Protein AF-A0A6S4QI22-F1 (afdb_monomer_lite)

Sequence (120 aa):
MQADHPIIKNTITMQVFLRYILLLFIITIPLSCGQSYDIKTRLDTFYKLLDEPTQEQFKAGDLDVVTTYLTGAIADDPEKMALFEQIKRKEAIKLFSVASTVAYFYNHFYLKTQPTNTES

Foldseek 3Di:
DDPPPVVVVVVVVVVVVVVVVVVVCVVVVVVVVPPPCDLVVLLVLVCVLDDPVLVVCLLVVVLVVVLVSSVVSVVPDVVSVVSVVVSCVVVVVVPDHSSRVSVCNSPPRVVVPPPPPPDD

pLDDT: mean 75.47, std 17.08, range [35.12, 94.88]

Radius of gyration: 25.48 Å; chains: 1; bounding box: 66×36×78 Å

Secondary structure (DSSP, 8-state):
-----HHHHHHHHHHHHHHHHHHHHHHHTGGGS-----HHHHHHHHHTTS-HHHHHHHHHT-HHHHHHHHHHHHHH-HHHHHHHHHHHHHTT-TT--HHHHHHHHIIIIIHHHS------

Structure (mmCIF, N/CA/C/O backbone):
data_AF-A0A6S4QI22-F1
#
_entry.id   AF-A0A6S4QI22-F1
#
loop_
_atom_site.group_PDB
_atom_site.id
_atom_site.type_symbol
_atom_site.label_atom_id
_atom_site.label_alt_id
_atom_site.label_comp_id
_atom_site.label_asym_id
_atom_site.label_entity_id
_atom_site.label_seq_id
_atom_site.pdbx_PDB_ins_code
_atom_site.Cartn_x
_atom_site.C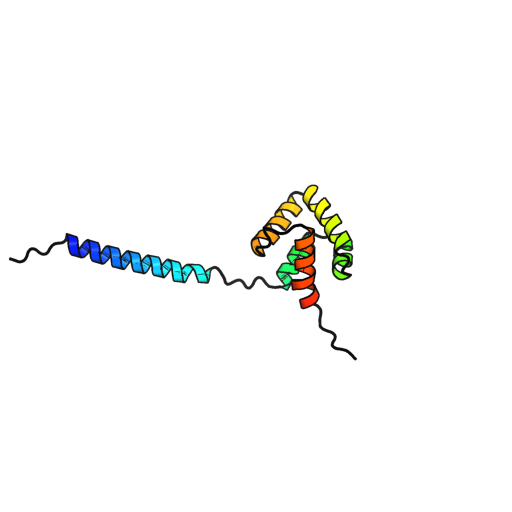artn_y
_atom_site.Cartn_z
_atom_site.occupancy
_atom_site.B_iso_or_equiv
_atom_site.auth_seq_id
_atom_site.auth_comp_id
_atom_site.auth_asym_id
_atom_site.auth_atom_id
_atom_site.pdbx_PDB_model_num
ATOM 1 N N . MET A 1 1 ? 52.786 -6.860 -53.779 1.00 45.22 1 MET A N 1
ATOM 2 C CA . MET A 1 1 ? 52.498 -5.710 -52.896 1.00 45.22 1 MET A CA 1
ATOM 3 C C . MET A 1 1 ? 51.081 -5.886 -52.389 1.00 45.22 1 MET A C 1
ATOM 5 O O . MET A 1 1 ? 50.150 -5.852 -53.180 1.00 45.22 1 MET A O 1
ATOM 9 N N . GLN A 1 2 ? 50.950 -6.259 -51.120 1.00 43.53 2 GLN A N 1
ATOM 10 C CA . GLN A 1 2 ? 49.697 -6.688 -50.507 1.00 43.53 2 GLN A CA 1
ATOM 11 C C . GLN A 1 2 ? 48.928 -5.428 -50.096 1.00 43.53 2 GLN A C 1
ATOM 13 O O . GLN A 1 2 ? 49.419 -4.652 -49.280 1.00 43.53 2 GLN A O 1
ATOM 18 N N . ALA A 1 3 ? 47.783 -5.178 -50.732 1.00 47.34 3 ALA A N 1
ATOM 19 C CA . ALA A 1 3 ? 46.904 -4.074 -50.376 1.00 47.34 3 ALA A CA 1
ATOM 20 C C . ALA A 1 3 ? 46.301 -4.370 -48.997 1.00 47.34 3 ALA A C 1
ATOM 22 O O . ALA A 1 3 ? 45.343 -5.129 -48.861 1.00 47.34 3 ALA A O 1
ATOM 23 N N . ASP A 1 4 ? 46.929 -3.821 -47.961 1.00 53.53 4 ASP A N 1
ATOM 24 C CA . ASP A 1 4 ? 46.403 -3.776 -46.602 1.00 53.53 4 ASP A CA 1
ATOM 25 C C . ASP A 1 4 ? 45.087 -2.987 -46.666 1.00 53.53 4 ASP A C 1
ATOM 27 O O . ASP A 1 4 ? 45.095 -1.768 -46.805 1.00 53.53 4 ASP A O 1
ATOM 31 N N . HIS A 1 5 ? 43.945 -3.679 -46.682 1.00 47.38 5 HIS A N 1
ATOM 32 C CA . HIS A 1 5 ? 42.627 -3.054 -46.777 1.00 47.38 5 HIS A CA 1
ATOM 33 C C . HIS A 1 5 ? 42.258 -2.408 -45.425 1.00 47.38 5 HIS A C 1
ATOM 35 O O . HIS A 1 5 ? 41.863 -3.127 -44.500 1.00 47.38 5 HIS A O 1
ATOM 41 N N . PRO A 1 6 ? 42.298 -1.065 -45.282 1.00 54.06 6 PRO A N 1
ATOM 42 C CA . PRO A 1 6 ? 41.981 -0.388 -44.017 1.00 54.06 6 PRO A CA 1
ATOM 43 C C . PRO A 1 6 ? 40.504 -0.544 -43.615 1.00 54.06 6 PRO A C 1
ATOM 45 O O . PRO A 1 6 ? 40.148 -0.393 -42.449 1.00 54.06 6 PRO A O 1
ATOM 48 N N . ILE A 1 7 ? 39.643 -0.903 -44.572 1.00 53.94 7 ILE A N 1
ATOM 49 C CA . ILE A 1 7 ? 38.198 -1.058 -44.375 1.00 53.94 7 ILE A CA 1
ATOM 50 C C . ILE A 1 7 ? 37.892 -2.252 -43.454 1.00 53.94 7 ILE A C 1
ATOM 52 O O . ILE A 1 7 ? 37.052 -2.140 -42.567 1.00 53.94 7 ILE A O 1
ATOM 56 N N . ILE A 1 8 ? 38.622 -3.366 -43.593 1.00 52.34 8 ILE A N 1
ATOM 57 C CA . ILE A 1 8 ? 38.360 -4.602 -42.830 1.00 52.34 8 ILE A CA 1
ATOM 58 C C . ILE A 1 8 ? 38.754 -4.428 -41.353 1.00 52.34 8 ILE A C 1
ATOM 60 O O . ILE A 1 8 ? 38.038 -4.879 -40.456 1.00 52.34 8 ILE A O 1
ATOM 64 N N . LYS A 1 9 ? 39.854 -3.707 -41.085 1.00 49.28 9 LYS A N 1
ATOM 65 C CA . LYS A 1 9 ? 40.315 -3.396 -39.720 1.00 49.28 9 LYS A CA 1
ATOM 66 C C . LYS A 1 9 ? 39.304 -2.525 -38.955 1.00 49.28 9 LYS A C 1
ATOM 68 O O . LYS A 1 9 ? 39.050 -2.794 -37.779 1.00 49.28 9 LYS A O 1
ATOM 73 N N . ASN A 1 10 ? 38.657 -1.559 -39.614 1.00 54.03 10 ASN A N 1
ATOM 74 C CA . ASN A 1 10 ? 37.644 -0.707 -38.976 1.00 54.03 10 ASN A CA 1
ATOM 75 C C . ASN A 1 10 ? 36.358 -1.465 -38.617 1.00 54.03 10 ASN A C 1
ATOM 77 O O . ASN A 1 10 ? 35.802 -1.247 -37.542 1.00 54.03 10 ASN A O 1
ATOM 81 N N . THR A 1 11 ? 35.895 -2.386 -39.467 1.00 55.22 11 THR A N 1
ATOM 82 C CA . THR A 1 11 ? 34.653 -3.133 -39.207 1.00 55.22 11 THR A CA 1
ATOM 83 C C . THR A 1 11 ? 34.802 -4.129 -38.056 1.00 55.22 11 THR A C 1
ATOM 85 O O . THR A 1 11 ? 33.910 -4.230 -37.214 1.00 55.22 11 THR A O 1
ATOM 88 N N . ILE A 1 12 ? 35.942 -4.824 -37.969 1.00 59.41 12 ILE A N 1
ATOM 89 C CA . ILE A 1 12 ? 36.228 -5.763 -36.870 1.00 59.41 12 ILE A CA 1
ATOM 90 C C . ILE A 1 12 ? 36.337 -5.007 -35.541 1.00 59.41 12 ILE A C 1
ATOM 92 O O . ILE A 1 12 ? 35.723 -5.403 -34.552 1.00 59.41 12 ILE A O 1
ATOM 96 N N . THR A 1 13 ? 37.038 -3.870 -35.534 1.00 58.81 13 THR A N 1
ATOM 97 C CA . THR A 1 13 ? 37.178 -3.020 -34.340 1.00 58.81 13 THR A CA 1
ATOM 98 C C . THR A 1 13 ? 35.821 -2.492 -33.863 1.00 58.81 13 THR A C 1
ATOM 100 O O . THR A 1 13 ? 35.540 -2.503 -32.666 1.00 58.81 13 THR A O 1
ATOM 103 N N . MET A 1 14 ? 34.930 -2.118 -34.790 1.00 59.69 14 MET A N 1
ATOM 104 C CA . MET A 1 14 ? 33.583 -1.637 -34.468 1.00 59.69 14 MET A CA 1
ATOM 105 C C . MET A 1 14 ? 32.685 -2.738 -33.881 1.00 59.69 14 MET A C 1
ATOM 107 O O . MET A 1 14 ? 31.979 -2.491 -32.907 1.00 59.69 14 MET A O 1
ATOM 111 N N . GLN A 1 15 ? 32.735 -3.965 -34.415 1.00 61.94 15 GLN A N 1
ATOM 112 C CA . GLN A 1 15 ? 31.966 -5.094 -33.870 1.00 61.94 15 GLN A CA 1
ATOM 113 C C . GLN A 1 15 ? 32.437 -5.506 -32.472 1.00 61.94 15 GLN A C 1
ATOM 115 O O . GLN A 1 15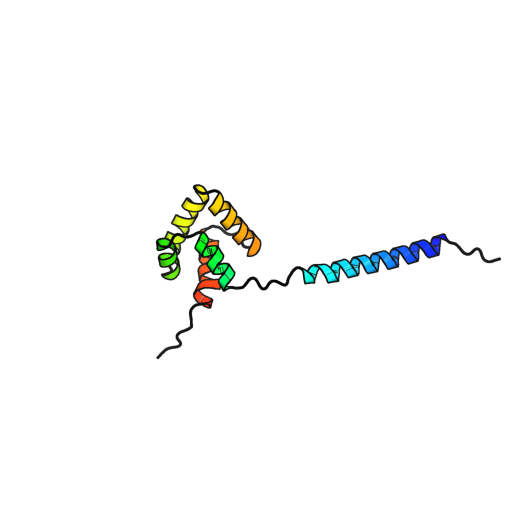 ? 31.623 -5.839 -31.610 1.00 61.94 15 GLN A O 1
ATOM 120 N N . VAL A 1 16 ? 33.748 -5.467 -32.238 1.00 67.88 16 VAL A N 1
ATOM 121 C CA . VAL A 1 16 ? 34.349 -5.765 -30.936 1.00 67.88 16 VAL A CA 1
ATOM 122 C C . VAL A 1 16 ? 33.958 -4.694 -29.912 1.00 67.88 16 VAL A C 1
ATOM 124 O O . VAL A 1 16 ? 33.491 -5.031 -28.825 1.00 67.88 16 VAL A O 1
ATOM 127 N N . PHE A 1 17 ? 34.029 -3.413 -30.282 1.00 67.88 17 PHE A N 1
ATOM 128 C CA . PHE A 1 17 ? 33.604 -2.298 -29.432 1.00 67.88 17 PHE A CA 1
ATOM 129 C C . PHE A 1 17 ? 32.110 -2.365 -29.077 1.00 67.88 17 PHE A C 1
ATOM 131 O O . PHE A 1 17 ? 31.737 -2.187 -27.917 1.00 67.88 17 PHE A O 1
ATOM 138 N N . LEU A 1 18 ? 31.255 -2.711 -30.047 1.00 74.00 18 LEU A N 1
ATOM 139 C CA . LEU A 1 18 ? 29.816 -2.853 -29.826 1.00 74.00 18 LEU A CA 1
ATOM 140 C C . LEU A 1 18 ? 29.499 -3.984 -28.836 1.00 74.00 18 LEU A C 1
ATOM 142 O O . LEU A 1 18 ? 28.663 -3.806 -27.953 1.00 74.00 18 LEU A O 1
ATOM 146 N N . ARG A 1 19 ? 30.201 -5.123 -28.934 1.00 71.94 19 ARG A N 1
ATOM 147 C CA . ARG A 1 19 ? 30.070 -6.236 -27.977 1.00 71.94 19 ARG A CA 1
ATOM 148 C C . ARG A 1 19 ? 30.477 -5.827 -26.561 1.00 71.94 19 ARG A C 1
ATOM 150 O O . ARG A 1 19 ? 29.787 -6.199 -25.616 1.00 71.94 19 ARG A O 1
ATOM 157 N N . TYR A 1 20 ? 31.544 -5.041 -26.405 1.00 74.50 20 TYR A N 1
ATOM 158 C CA . TYR A 1 20 ? 31.971 -4.550 -25.091 1.00 74.50 20 TYR A CA 1
ATOM 159 C C . TYR A 1 20 ? 30.988 -3.543 -24.484 1.00 74.50 20 TYR A C 1
ATOM 161 O O . TYR A 1 20 ? 30.706 -3.631 -23.293 1.00 74.50 20 TYR A O 1
ATOM 169 N N . ILE A 1 21 ? 30.398 -2.647 -25.283 1.00 72.69 21 ILE A N 1
ATOM 170 C CA . ILE A 1 21 ? 29.332 -1.749 -24.805 1.00 72.69 21 ILE A CA 1
ATOM 171 C C . ILE A 1 21 ? 28.110 -2.554 -24.350 1.00 72.69 21 ILE A C 1
ATOM 173 O O . ILE A 1 21 ? 27.570 -2.299 -23.278 1.00 72.69 21 ILE A O 1
ATOM 177 N N . LEU A 1 22 ? 27.695 -3.560 -25.123 1.00 71.31 22 LEU A N 1
ATOM 178 C CA . LEU A 1 22 ? 26.545 -4.402 -24.784 1.00 71.31 22 LEU A CA 1
ATOM 179 C C . LEU A 1 22 ? 26.782 -5.197 -23.488 1.00 71.31 22 LEU A C 1
ATOM 181 O O . LEU A 1 22 ? 25.886 -5.298 -22.653 1.00 71.31 22 LEU A O 1
ATOM 185 N N . LEU A 1 23 ? 28.011 -5.680 -23.277 1.00 67.25 23 LEU A N 1
ATOM 186 C CA . LEU A 1 23 ? 28.434 -6.290 -22.013 1.00 67.25 23 LEU A CA 1
ATOM 187 C C . LEU A 1 23 ? 28.415 -5.288 -20.847 1.00 67.25 23 LEU A C 1
ATOM 189 O O . LEU A 1 23 ? 27.959 -5.641 -19.762 1.00 67.25 23 LEU A O 1
ATOM 193 N N . LEU A 1 24 ? 28.835 -4.036 -21.059 1.00 64.19 24 LEU A N 1
ATOM 194 C CA . LEU A 1 24 ? 28.765 -2.989 -20.031 1.00 64.19 24 LEU A CA 1
ATOM 195 C C . LEU A 1 24 ? 27.318 -2.664 -19.629 1.00 64.19 24 LEU A C 1
ATOM 197 O O . LEU A 1 24 ? 27.053 -2.489 -18.440 1.00 64.19 24 LEU A O 1
ATOM 201 N N . PHE A 1 25 ? 26.364 -2.656 -20.566 1.00 62.78 25 PHE A N 1
ATOM 202 C CA . PHE A 1 25 ? 24.937 -2.523 -20.237 1.00 62.78 25 PHE A CA 1
ATOM 203 C C . PHE A 1 25 ? 24.424 -3.708 -19.402 1.00 62.78 25 PHE A C 1
ATOM 205 O O . PHE A 1 25 ? 23.739 -3.500 -18.405 1.00 62.78 25 PHE A O 1
ATOM 212 N N . ILE A 1 26 ? 24.807 -4.945 -19.735 1.00 62.09 26 ILE A N 1
ATOM 213 C CA . ILE 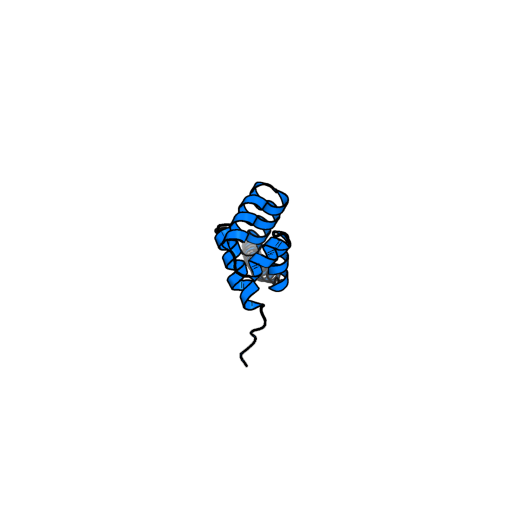A 1 26 ? 24.387 -6.142 -18.981 1.00 62.09 26 ILE A CA 1
ATOM 214 C C . ILE A 1 26 ? 24.957 -6.155 -17.553 1.00 62.09 26 ILE A C 1
ATOM 216 O O . ILE A 1 26 ? 24.303 -6.672 -16.654 1.00 62.09 26 ILE A O 1
ATOM 220 N N . ILE A 1 27 ? 26.138 -5.573 -17.318 1.00 60.31 27 ILE A N 1
ATOM 221 C CA . ILE A 1 27 ? 26.766 -5.519 -15.984 1.00 60.31 27 ILE A CA 1
ATOM 222 C C . ILE A 1 27 ? 26.262 -4.323 -15.156 1.00 60.31 27 ILE A C 1
ATOM 224 O O . ILE A 1 27 ? 26.141 -4.426 -13.938 1.00 60.31 27 ILE A O 1
ATOM 228 N N . THR A 1 28 ? 25.921 -3.195 -15.786 1.00 56.28 28 THR A N 1
ATOM 229 C CA . THR A 1 28 ? 25.465 -1.983 -15.071 1.00 56.28 28 THR A CA 1
ATOM 230 C C . THR A 1 28 ? 23.979 -2.006 -14.698 1.00 56.28 28 THR A C 1
ATOM 232 O O . THR A 1 28 ? 23.600 -1.452 -13.665 1.00 56.28 28 THR A O 1
ATOM 235 N N . ILE A 1 29 ? 23.134 -2.698 -15.471 1.00 55.06 29 ILE A N 1
ATOM 236 C CA . ILE A 1 29 ? 21.706 -2.877 -15.161 1.00 55.06 29 ILE A CA 1
ATOM 237 C C . ILE A 1 29 ? 21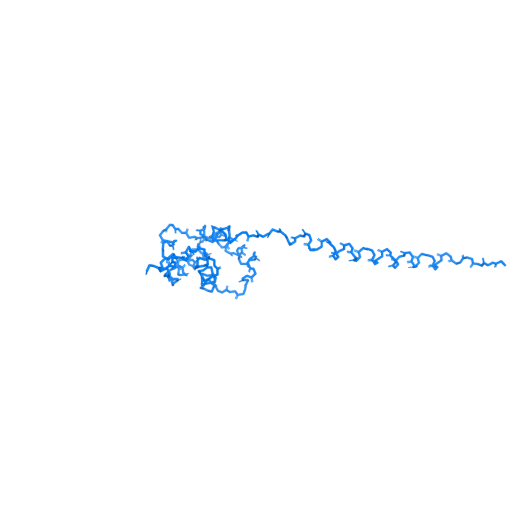.465 -3.609 -13.817 1.00 55.06 29 ILE A C 1
ATOM 239 O O . ILE A 1 29 ? 20.648 -3.119 -13.036 1.00 55.06 29 ILE A O 1
ATOM 243 N N . PRO A 1 30 ? 22.172 -4.703 -13.456 1.00 50.94 30 PRO A N 1
ATOM 244 C CA . PRO A 1 30 ? 21.945 -5.377 -12.176 1.00 50.94 30 PRO A CA 1
ATOM 245 C C . PRO A 1 30 ? 22.492 -4.610 -10.959 1.00 50.94 30 PRO A C 1
ATOM 247 O O . PRO A 1 30 ? 21.982 -4.799 -9.859 1.00 50.94 30 PRO A O 1
ATOM 250 N N . LEU A 1 31 ? 23.455 -3.693 -11.127 1.00 48.38 31 LEU A N 1
ATOM 251 C CA . LEU A 1 31 ? 23.989 -2.860 -10.031 1.00 48.38 31 LEU A CA 1
ATOM 252 C C . LEU A 1 31 ? 23.017 -1.764 -9.553 1.00 48.38 31 LEU A C 1
ATOM 254 O O . LEU A 1 31 ? 23.210 -1.195 -8.482 1.00 48.38 31 LEU A O 1
ATOM 258 N N . SER A 1 32 ? 21.947 -1.501 -10.310 1.00 46.62 32 SER A N 1
ATOM 259 C CA . SER A 1 32 ? 20.889 -0.548 -9.936 1.00 46.62 32 SER A CA 1
ATOM 260 C C . SER A 1 32 ? 19.735 -1.202 -9.154 1.00 46.62 32 SER A C 1
ATOM 262 O O . SER A 1 32 ? 18.858 -0.509 -8.642 1.00 46.62 32 SER A O 1
ATOM 264 N N . CYS A 1 33 ? 19.729 -2.535 -9.035 1.00 49.16 33 CYS A N 1
ATOM 265 C CA . CYS A 1 33 ? 18.705 -3.322 -8.346 1.00 49.16 33 CYS A CA 1
ATOM 266 C C . CYS A 1 33 ? 19.280 -3.936 -7.065 1.00 49.16 33 CYS A C 1
ATOM 268 O O . CYS A 1 33 ? 19.455 -5.144 -6.962 1.00 49.16 33 CYS A O 1
ATOM 270 N N . GLY A 1 34 ? 19.607 -3.098 -6.084 1.00 43.62 34 GLY A N 1
ATOM 271 C CA . GLY A 1 34 ? 20.248 -3.577 -4.859 1.00 43.62 34 GLY A CA 1
ATOM 272 C C . GLY A 1 34 ? 19.915 -2.802 -3.596 1.00 43.62 34 GLY A C 1
ATOM 273 O O . GLY A 1 34 ? 20.590 -2.994 -2.595 1.00 43.62 34 GLY A O 1
ATOM 274 N N . GLN A 1 35 ? 18.899 -1.937 -3.590 1.00 48.03 35 GLN A N 1
ATOM 275 C CA . GLN A 1 35 ? 18.292 -1.578 -2.312 1.00 48.03 35 GLN A CA 1
ATOM 276 C C . GLN A 1 35 ? 17.231 -2.626 -2.025 1.00 48.03 35 GLN A C 1
ATOM 278 O O . GLN A 1 35 ? 16.143 -2.598 -2.599 1.00 48.03 35 GLN A O 1
ATOM 283 N N . SER A 1 36 ? 17.565 -3.570 -1.145 1.00 49.88 36 SER A N 1
ATOM 284 C CA . SER A 1 36 ? 16.573 -4.318 -0.385 1.00 49.88 36 SER A CA 1
ATOM 285 C C . SER A 1 36 ? 15.713 -3.291 0.347 1.00 49.88 36 SER A C 1
ATOM 287 O O . SER A 1 36 ? 16.042 -2.853 1.446 1.00 49.88 36 SER A O 1
ATOM 289 N N . TYR A 1 37 ? 14.675 -2.805 -0.328 1.00 55.19 37 TYR A N 1
ATOM 290 C CA . TYR A 1 37 ? 13.712 -1.878 0.233 1.00 55.19 37 TYR A CA 1
ATOM 291 C C . TYR A 1 37 ? 13.070 -2.626 1.402 1.00 55.19 37 TYR A C 1
ATOM 293 O O . TYR A 1 37 ? 12.317 -3.580 1.179 1.00 55.19 37 TYR A O 1
ATOM 301 N N . ASP A 1 38 ? 13.514 -2.288 2.611 1.00 71.12 38 ASP A N 1
ATOM 302 C CA . ASP A 1 38 ? 13.271 -3.043 3.835 1.00 71.12 38 ASP A CA 1
ATOM 303 C C . ASP A 1 38 ? 11.765 -3.163 4.099 1.00 71.12 38 ASP A C 1
ATOM 305 O O . ASP A 1 38 ? 11.009 -2.212 3.884 1.00 71.12 38 ASP A O 1
ATOM 309 N N . ILE A 1 39 ? 11.321 -4.336 4.551 1.00 71.00 39 ILE A N 1
ATOM 310 C CA . ILE A 1 39 ? 9.903 -4.643 4.784 1.00 71.00 39 ILE A CA 1
ATOM 311 C C . ILE A 1 39 ? 9.285 -3.623 5.750 1.00 71.00 39 ILE A C 1
ATOM 313 O O . ILE A 1 39 ? 8.162 -3.167 5.534 1.00 71.00 39 ILE A O 1
ATOM 317 N N . LYS A 1 40 ? 10.043 -3.197 6.767 1.00 73.81 40 LYS A N 1
ATOM 318 C CA . LYS A 1 40 ? 9.605 -2.166 7.710 1.00 73.81 40 LYS A CA 1
ATOM 319 C C . LYS A 1 40 ? 9.395 -0.816 7.024 1.00 73.81 40 LYS A C 1
ATOM 321 O O . LYS A 1 40 ? 8.362 -0.186 7.208 1.00 73.81 40 LYS A O 1
ATOM 326 N N . THR A 1 41 ? 10.319 -0.420 6.148 1.00 80.94 41 THR A N 1
ATOM 327 C CA . THR A 1 41 ? 10.212 0.830 5.377 1.00 80.94 41 THR A CA 1
ATOM 328 C C . THR A 1 41 ? 8.991 0.824 4.450 1.00 80.94 41 THR A C 1
ATOM 330 O O . THR A 1 41 ? 8.357 1.864 4.255 1.00 80.94 41 THR A O 1
ATOM 333 N N . ARG A 1 42 ? 8.617 -0.338 3.894 1.00 81.44 42 ARG A N 1
ATOM 334 C CA . ARG A 1 42 ? 7.391 -0.497 3.087 1.00 81.44 42 ARG A CA 1
ATOM 335 C C . ARG A 1 42 ? 6.146 -0.228 3.914 1.00 81.44 42 ARG A C 1
ATOM 337 O O . ARG A 1 42 ? 5.331 0.605 3.524 1.00 81.44 42 ARG A O 1
ATOM 344 N N . LEU A 1 43 ? 6.032 -0.907 5.053 1.00 84.31 43 LEU A N 1
ATOM 345 C CA . LEU A 1 43 ? 4.884 -0.781 5.942 1.00 84.31 43 LEU A CA 1
ATOM 346 C C . LEU A 1 43 ? 4.773 0.637 6.523 1.00 84.31 43 LEU A C 1
ATOM 348 O O . LEU A 1 43 ? 3.693 1.217 6.497 1.00 84.31 43 LEU A O 1
ATOM 352 N N . ASP A 1 44 ? 5.892 1.243 6.924 1.00 86.81 44 ASP A N 1
ATOM 353 C CA . ASP A 1 44 ? 5.936 2.631 7.400 1.00 86.81 44 ASP A CA 1
ATOM 354 C C . ASP A 1 44 ? 5.507 3.625 6.311 1.00 86.81 44 ASP A C 1
ATOM 356 O O . ASP A 1 44 ? 4.825 4.609 6.588 1.00 86.81 44 ASP A O 1
ATOM 360 N N . THR A 1 45 ? 5.876 3.377 5.048 1.00 86.69 45 THR A N 1
ATOM 361 C CA . THR A 1 45 ? 5.431 4.222 3.927 1.00 86.69 45 THR A CA 1
ATOM 362 C C . THR A 1 45 ? 3.923 4.100 3.712 1.00 86.69 45 THR A C 1
ATOM 364 O O . THR A 1 45 ? 3.269 5.106 3.457 1.00 86.69 45 THR A O 1
ATOM 367 N N . PHE A 1 46 ? 3.364 2.896 3.847 1.00 89.69 46 PHE A N 1
ATOM 368 C CA . PHE A 1 46 ? 1.921 2.678 3.771 1.00 89.69 46 PHE A CA 1
ATOM 369 C C . PHE A 1 46 ? 1.176 3.339 4.936 1.00 89.69 46 PHE A C 1
ATOM 371 O O . PHE A 1 46 ? 0.159 3.984 4.707 1.00 89.69 46 PHE A O 1
ATOM 378 N N . TYR A 1 47 ? 1.709 3.286 6.161 1.00 90.94 47 TYR A N 1
ATOM 379 C CA . TYR A 1 47 ? 1.088 3.943 7.314 1.00 90.94 47 TYR A CA 1
ATOM 380 C C . TYR A 1 47 ? 0.979 5.460 7.184 1.00 90.94 47 TYR A C 1
ATOM 382 O O . TYR A 1 47 ? 0.049 6.034 7.732 1.00 90.94 47 TYR A O 1
ATOM 390 N N . LYS A 1 48 ? 1.840 6.114 6.399 1.00 91.44 48 LYS A N 1
ATOM 391 C CA . LYS A 1 48 ? 1.702 7.552 6.103 1.00 91.44 48 LYS A CA 1
ATOM 392 C C . LYS A 1 48 ? 0.429 7.901 5.328 1.00 91.44 48 LYS A C 1
ATOM 394 O O . LYS A 1 48 ? 0.041 9.063 5.304 1.00 91.44 48 LYS A O 1
ATOM 399 N N . LEU A 1 49 ? -0.206 6.924 4.682 1.00 90.44 49 LEU A N 1
ATOM 400 C CA . LEU A 1 49 ? -1.494 7.122 4.023 1.00 90.44 49 LEU A CA 1
ATOM 401 C C . LEU A 1 49 ? -2.676 7.097 5.004 1.00 90.44 49 LEU A C 1
ATOM 403 O O . LEU A 1 49 ? -3.768 7.538 4.644 1.00 90.44 49 LEU A O 1
ATOM 407 N N . LEU A 1 50 ? -2.465 6.566 6.210 1.00 92.56 50 LEU A N 1
ATOM 408 C CA . LEU A 1 50 ? -3.490 6.308 7.213 1.00 92.56 50 LEU A CA 1
ATOM 409 C C . LEU A 1 50 ? -3.314 7.253 8.405 1.00 92.56 50 LEU A C 1
ATOM 411 O O . LEU A 1 50 ? -2.198 7.471 8.876 1.00 92.56 50 LEU A O 1
ATOM 415 N N . ASP A 1 51 ? -4.416 7.777 8.930 1.00 92.19 51 ASP A N 1
ATOM 416 C CA . ASP A 1 51 ? -4.405 8.426 10.241 1.00 92.19 51 ASP A CA 1
ATOM 417 C C . ASP A 1 51 ? -4.304 7.393 11.375 1.00 92.19 51 ASP A C 1
ATOM 419 O O . ASP A 1 51 ? -4.491 6.193 11.164 1.00 92.19 51 ASP A O 1
ATOM 423 N N . GLU A 1 52 ? -3.977 7.849 12.586 1.00 91.06 52 GLU A N 1
ATOM 424 C CA . GLU A 1 52 ? -3.794 6.958 13.740 1.00 91.06 52 GLU A CA 1
ATOM 425 C C . GLU A 1 52 ? -4.990 6.013 13.979 1.00 91.06 52 GLU A C 1
ATOM 427 O O . GLU A 1 52 ? -4.747 4.811 14.119 1.00 91.06 52 GLU A O 1
ATOM 432 N N . PRO A 1 53 ? -6.262 6.470 13.930 1.00 93.00 53 PRO A N 1
ATOM 433 C CA . PRO A 1 53 ? -7.408 5.575 14.100 1.00 93.00 53 PRO A CA 1
ATOM 434 C C . PRO A 1 53 ? -7.484 4.487 13.021 1.00 93.00 53 PRO A C 1
ATOM 436 O O . PRO A 1 53 ? -7.718 3.315 13.321 1.00 93.00 53 PRO A O 1
ATOM 439 N N . THR A 1 54 ? -7.240 4.839 11.756 1.00 92.38 54 THR A N 1
ATOM 440 C CA . THR A 1 54 ? -7.300 3.867 10.657 1.00 92.38 54 THR A CA 1
ATOM 441 C C . THR A 1 54 ? -6.118 2.895 10.702 1.00 92.38 54 THR A C 1
ATOM 443 O O . THR A 1 54 ? -6.241 1.740 10.293 1.00 92.38 54 THR A O 1
ATOM 446 N N . GLN A 1 55 ? -4.971 3.306 11.249 1.00 93.44 55 GLN A N 1
ATOM 447 C CA . GLN A 1 55 ? -3.859 2.386 11.499 1.00 93.44 55 GLN A CA 1
ATOM 448 C C . GLN A 1 55 ? -4.220 1.316 12.534 1.00 93.44 55 GLN A C 1
ATOM 450 O O . GLN A 1 55 ? -3.807 0.166 12.384 1.00 93.44 55 GLN A O 1
ATOM 455 N N . GLU A 1 56 ? -4.973 1.661 13.580 1.00 92.62 56 GLU A N 1
ATOM 456 C CA . GLU A 1 56 ? -5.451 0.682 14.564 1.00 92.62 56 GLU A CA 1
ATOM 457 C C . GLU A 1 56 ? -6.417 -0.320 13.936 1.00 92.62 56 GLU A C 1
ATOM 459 O O . GLU A 1 56 ? -6.278 -1.521 14.159 1.00 92.62 56 GLU A O 1
ATOM 464 N N . GLN A 1 57 ? -7.321 0.142 13.074 1.00 92.31 57 GLN A N 1
ATOM 465 C CA . GLN A 1 57 ? -8.223 -0.739 12.330 1.00 92.31 57 GLN A CA 1
ATOM 466 C C . GLN A 1 57 ? -7.478 -1.652 11.355 1.00 92.31 57 GLN A C 1
ATOM 468 O O . GLN A 1 57 ? -7.767 -2.846 11.278 1.00 92.31 57 GLN A O 1
ATOM 473 N N . PHE A 1 58 ? -6.446 -1.134 10.684 1.00 93.19 58 PHE A N 1
ATOM 474 C CA . PHE A 1 58 ? -5.563 -1.952 9.858 1.00 93.19 58 PHE A CA 1
ATOM 475 C C . PHE A 1 58 ? -4.873 -3.045 10.676 1.00 93.19 58 PHE A C 1
ATOM 477 O O . PHE A 1 58 ? -4.821 -4.188 10.237 1.00 93.19 58 PHE A O 1
ATOM 484 N N . LYS A 1 59 ? -4.390 -2.729 11.883 1.00 90.88 59 LYS A N 1
ATOM 485 C CA . LYS A 1 59 ? -3.790 -3.714 12.801 1.00 90.88 59 LYS A CA 1
ATOM 486 C C . LYS A 1 59 ? -4.815 -4.738 13.299 1.00 90.88 59 LYS A C 1
ATOM 488 O O . LYS A 1 59 ? -4.497 -5.921 13.385 1.00 90.88 59 LYS A O 1
ATOM 493 N N . ALA A 1 60 ? -6.043 -4.298 13.567 1.00 90.88 60 ALA A N 1
ATOM 494 C CA . ALA A 1 60 ? -7.161 -5.151 13.968 1.00 90.88 60 ALA A CA 1
ATOM 495 C C . ALA A 1 60 ? -7.676 -6.061 12.835 1.00 90.88 60 ALA A C 1
ATOM 497 O O . ALA A 1 60 ? -8.467 -6.965 13.094 1.00 90.88 60 ALA A O 1
ATOM 498 N N . GLY A 1 61 ? -7.217 -5.855 11.594 1.00 90.25 61 GLY A N 1
ATOM 499 C CA . GLY A 1 61 ? -7.638 -6.631 10.428 1.00 90.25 61 GLY A CA 1
ATOM 500 C C . GLY A 1 61 ? -8.963 -6.175 9.819 1.00 90.25 61 GLY A C 1
ATOM 501 O O . GLY A 1 61 ? -9.508 -6.881 8.972 1.00 90.25 61 GLY A O 1
ATOM 502 N N . ASP A 1 62 ? -9.469 -5.000 10.197 1.00 92.31 62 ASP A N 1
ATOM 503 C CA . ASP A 1 62 ? -10.675 -4.412 9.611 1.00 92.31 62 ASP A CA 1
ATOM 504 C C . ASP A 1 62 ? -10.339 -3.686 8.296 1.00 92.31 62 ASP A C 1
ATOM 506 O O . ASP A 1 62 ? -10.253 -2.459 8.201 1.00 92.31 62 ASP A O 1
ATOM 510 N N . LEU A 1 63 ? -10.047 -4.479 7.262 1.00 93.19 63 LEU A N 1
ATOM 511 C CA . LEU A 1 63 ? -9.536 -3.974 5.986 1.00 93.19 63 LEU A CA 1
ATOM 512 C C . LEU A 1 63 ? -10.588 -3.214 5.171 1.00 93.19 63 LEU A C 1
ATOM 514 O O . LEU A 1 63 ? -10.216 -2.397 4.324 1.00 93.19 63 LEU A O 1
ATOM 518 N N . ASP A 1 64 ? -11.874 -3.457 5.415 1.00 93.56 64 ASP A N 1
ATOM 519 C CA . ASP A 1 64 ? -12.969 -2.793 4.706 1.00 93.56 64 ASP A CA 1
ATOM 520 C C . ASP A 1 64 ? -13.064 -1.321 5.108 1.00 93.56 64 ASP A C 1
ATOM 522 O O . ASP A 1 64 ? -13.186 -0.443 4.243 1.00 93.56 64 ASP A O 1
ATOM 526 N N . VAL A 1 65 ? -12.922 -1.023 6.404 1.00 92.44 65 VAL A N 1
ATOM 527 C CA . VAL A 1 65 ? -12.915 0.367 6.869 1.00 92.44 65 VAL A CA 1
ATOM 528 C C . VAL A 1 65 ? -11.657 1.089 6.391 1.00 92.44 65 VAL A C 1
ATOM 530 O O . VAL A 1 65 ? -11.756 2.196 5.858 1.00 92.44 65 VAL A O 1
ATOM 533 N N . VAL A 1 66 ? -10.492 0.433 6.439 1.00 94.12 66 VAL A N 1
ATOM 534 C CA . VAL A 1 66 ? -9.236 0.987 5.899 1.00 94.12 66 VAL A CA 1
ATOM 535 C C . VAL A 1 66 ? -9.351 1.272 4.402 1.00 94.12 66 VAL A C 1
ATOM 537 O O . VAL A 1 66 ? -8.905 2.314 3.928 1.00 94.12 66 VAL A O 1
ATOM 540 N N . THR A 1 67 ? -9.973 0.370 3.643 1.00 94.25 67 THR A N 1
ATOM 541 C CA . THR A 1 67 ? -10.203 0.546 2.204 1.00 94.25 67 THR A CA 1
ATOM 542 C C . THR A 1 67 ? -11.135 1.719 1.930 1.00 94.25 67 THR A C 1
ATOM 544 O O . THR A 1 67 ? -10.857 2.524 1.039 1.00 94.25 67 THR A O 1
ATOM 547 N N . THR A 1 68 ? -12.222 1.835 2.693 1.00 94.88 68 THR A N 1
ATOM 548 C CA . THR A 1 68 ? -13.201 2.920 2.555 1.00 94.88 68 THR A CA 1
ATOM 549 C C . THR A 1 68 ? -12.554 4.267 2.852 1.00 94.88 68 THR A C 1
ATOM 551 O O . THR A 1 68 ? -12.642 5.185 2.034 1.00 94.88 68 THR A O 1
ATOM 554 N N . TYR A 1 69 ? -11.823 4.354 3.967 1.00 94.31 69 TYR A N 1
ATOM 555 C CA . TYR A 1 69 ? -11.044 5.532 4.327 1.00 94.31 69 TYR A CA 1
ATOM 556 C C . TYR A 1 69 ? -10.061 5.901 3.221 1.00 94.31 69 TYR A C 1
ATOM 558 O O . TYR A 1 69 ? -10.066 7.029 2.735 1.00 94.31 69 TYR A O 1
ATOM 566 N N . LEU A 1 70 ? -9.235 4.944 2.789 1.00 93.06 70 LEU A N 1
ATOM 567 C CA . LEU A 1 70 ? -8.160 5.211 1.844 1.00 93.06 70 LEU A CA 1
ATOM 568 C C . LEU A 1 70 ? -8.708 5.609 0.468 1.00 93.06 70 LEU A C 1
ATOM 570 O O . LEU A 1 70 ? -8.118 6.458 -0.191 1.00 93.06 70 LEU A O 1
ATOM 574 N N . THR A 1 71 ? -9.855 5.059 0.062 1.00 93.81 71 THR A N 1
ATOM 575 C CA . THR A 1 71 ? -10.546 5.432 -1.183 1.00 93.81 71 THR A CA 1
ATOM 576 C C . THR A 1 71 ? -11.014 6.886 -1.157 1.00 93.81 71 THR A C 1
ATOM 578 O O . THR A 1 71 ? -10.811 7.594 -2.140 1.00 93.81 71 THR A O 1
ATOM 581 N N . GLY A 1 72 ? -11.596 7.346 -0.044 1.00 92.31 72 GLY A N 1
ATOM 582 C CA . GLY A 1 72 ? -11.958 8.758 0.123 1.00 92.31 72 GLY A CA 1
ATOM 583 C C . GLY A 1 72 ? -10.721 9.650 0.217 1.00 92.31 72 GLY A C 1
ATOM 584 O O . GLY A 1 72 ? -10.580 10.617 -0.524 1.00 92.31 72 GLY A O 1
ATOM 585 N N . ALA A 1 73 ? -9.754 9.255 1.043 1.00 90.56 73 ALA A N 1
ATOM 586 C CA . ALA A 1 73 ? -8.552 10.035 1.300 1.00 90.56 73 ALA A CA 1
ATOM 587 C C . ALA A 1 73 ? -7.726 10.303 0.032 1.00 90.56 73 ALA A C 1
ATOM 589 O O . ALA A 1 73 ? -7.239 11.411 -0.136 1.00 90.56 73 ALA A O 1
ATOM 590 N N . ILE A 1 74 ? -7.573 9.333 -0.878 1.00 92.44 74 ILE A N 1
ATOM 591 C CA . ILE A 1 74 ? -6.851 9.570 -2.143 1.00 92.44 74 ILE A CA 1
ATOM 592 C C . ILE A 1 74 ? -7.679 10.351 -3.172 1.00 92.44 74 ILE A C 1
ATOM 594 O O . ILE A 1 74 ? -7.103 10.909 -4.102 1.00 92.44 74 ILE A O 1
ATOM 598 N N . ALA A 1 75 ? -9.010 10.353 -3.058 1.00 90.75 75 ALA A N 1
ATOM 599 C CA . ALA A 1 75 ? -9.873 11.144 -3.933 1.00 90.75 75 ALA A CA 1
ATOM 600 C C . ALA A 1 75 ? -9.841 12.629 -3.543 1.00 90.75 75 ALA A C 1
ATOM 602 O O . ALA A 1 75 ? -9.836 13.490 -4.422 1.00 90.75 75 ALA A O 1
ATOM 603 N N . ASP A 1 76 ? -9.765 12.903 -2.240 1.00 91.31 76 ASP A N 1
ATOM 604 C CA . ASP A 1 76 ? -9.836 14.253 -1.682 1.00 91.31 76 ASP A CA 1
ATOM 605 C C . ASP A 1 76 ? -8.455 14.912 -1.504 1.00 91.31 76 ASP A C 1
ATOM 607 O O . ASP A 1 76 ? -8.357 16.140 -1.499 1.00 91.31 76 ASP A O 1
ATOM 611 N N . ASP A 1 77 ? -7.380 14.122 -1.383 1.00 92.19 77 ASP A N 1
ATOM 612 C CA . ASP A 1 77 ? -6.020 14.605 -1.123 1.00 92.19 77 ASP A CA 1
ATOM 613 C C . ASP A 1 77 ? -5.031 14.190 -2.242 1.00 92.19 77 ASP A C 1
ATOM 615 O O . ASP A 1 77 ? -4.639 13.016 -2.348 1.00 92.19 77 ASP A O 1
ATOM 619 N N . PRO A 1 78 ? -4.570 15.145 -3.079 1.00 90.56 78 PRO A N 1
ATOM 620 C CA . PRO A 1 78 ? -3.644 14.858 -4.171 1.00 90.56 78 PRO A CA 1
ATOM 621 C C . PRO A 1 78 ? -2.256 14.411 -3.686 1.00 90.56 78 PRO A C 1
ATOM 623 O O . PRO A 1 78 ? -1.569 13.685 -4.412 1.00 90.56 78 PRO A O 1
ATOM 626 N N . GLU A 1 79 ? -1.831 14.794 -2.478 1.00 90.50 79 GLU A N 1
ATOM 627 C CA . GLU A 1 79 ? -0.563 14.337 -1.905 1.00 90.50 79 GLU A CA 1
ATOM 628 C C . GLU A 1 79 ? -0.650 12.857 -1.524 1.00 90.50 79 GLU A C 1
ATOM 630 O O . GLU A 1 79 ? 0.246 12.071 -1.859 1.00 90.50 79 GLU A O 1
ATOM 635 N N . LYS A 1 80 ? -1.767 12.437 -0.914 1.00 90.69 80 LYS A N 1
ATOM 636 C CA . LYS A 1 80 ? -2.029 11.017 -0.628 1.00 90.69 80 LYS A CA 1
ATOM 637 C C . LYS A 1 80 ? -2.149 10.193 -1.903 1.00 90.69 80 LYS A C 1
ATOM 639 O O . LYS A 1 80 ? -1.592 9.096 -1.958 1.00 90.69 80 LYS A O 1
ATOM 644 N N . MET A 1 81 ? -2.793 10.717 -2.948 1.00 91.44 81 MET A N 1
ATOM 645 C CA . MET A 1 81 ? -2.828 10.061 -4.261 1.00 91.44 81 MET A CA 1
ATOM 646 C C . MET A 1 81 ? -1.415 9.857 -4.830 1.00 91.44 81 MET A C 1
ATOM 648 O O . MET A 1 81 ? -1.074 8.760 -5.281 1.00 91.44 81 MET A O 1
ATOM 652 N N . ALA A 1 82 ? -0.560 10.883 -4.779 1.00 90.38 82 ALA A N 1
ATOM 653 C CA . ALA A 1 82 ? 0.815 10.786 -5.262 1.00 90.38 82 ALA A CA 1
ATOM 654 C C . ALA A 1 82 ? 1.631 9.745 -4.476 1.00 90.38 82 ALA A C 1
ATOM 656 O O . ALA A 1 82 ? 2.364 8.949 -5.074 1.00 90.38 82 ALA A O 1
ATOM 657 N N . LEU A 1 83 ? 1.474 9.709 -3.149 1.00 89.38 83 LEU A N 1
ATOM 658 C CA . LEU A 1 83 ? 2.128 8.726 -2.288 1.00 89.38 83 LEU A CA 1
ATOM 659 C C . LEU A 1 83 ? 1.622 7.300 -2.561 1.00 89.38 83 LEU A C 1
ATOM 661 O O . LEU A 1 83 ? 2.422 6.367 -2.660 1.00 89.38 83 LEU A O 1
ATOM 665 N N . PHE A 1 84 ? 0.315 7.129 -2.758 1.00 89.38 84 PHE A N 1
ATOM 666 C CA . PHE A 1 84 ? -0.297 5.847 -3.105 1.00 89.38 84 PHE A CA 1
ATOM 667 C C . PHE A 1 84 ? 0.214 5.318 -4.455 1.00 89.38 84 PHE A C 1
ATOM 669 O O . PHE A 1 84 ? 0.633 4.162 -4.564 1.00 89.38 84 PHE A O 1
ATOM 676 N N . GLU A 1 85 ? 0.291 6.172 -5.476 1.00 87.31 85 GLU A N 1
ATOM 677 C CA . GLU A 1 85 ? 0.869 5.813 -6.775 1.00 87.31 85 GLU A CA 1
ATOM 678 C C . GLU A 1 85 ? 2.376 5.523 -6.693 1.00 87.31 85 GLU A C 1
ATOM 680 O O . GLU A 1 85 ? 2.882 4.629 -7.381 1.00 87.31 85 GLU A O 1
ATOM 685 N N . GLN A 1 86 ? 3.113 6.220 -5.822 1.00 87.31 86 GLN A N 1
ATOM 686 C CA . GLN A 1 86 ? 4.518 5.914 -5.556 1.00 87.31 86 GLN A CA 1
ATOM 687 C C . GLN A 1 86 ? 4.676 4.514 -4.950 1.00 87.31 86 GLN A C 1
ATOM 689 O O . GLN A 1 86 ? 5.539 3.755 -5.402 1.00 87.31 86 GLN A O 1
ATOM 694 N N . ILE A 1 87 ? 3.842 4.159 -3.969 1.00 85.88 87 ILE A N 1
ATOM 695 C CA . ILE A 1 87 ? 3.813 2.821 -3.368 1.00 85.88 87 ILE A CA 1
ATOM 696 C C . ILE A 1 87 ? 3.503 1.779 -4.445 1.00 85.88 87 ILE A C 1
ATOM 698 O O . ILE A 1 87 ? 4.271 0.833 -4.618 1.00 85.88 87 ILE A O 1
ATOM 702 N N . LYS A 1 88 ? 2.461 1.990 -5.260 1.00 83.62 88 LYS A N 1
ATOM 703 C CA . LYS A 1 88 ? 2.116 1.073 -6.356 1.00 83.62 88 LYS A CA 1
ATOM 704 C C . LYS A 1 88 ? 3.254 0.876 -7.353 1.00 83.62 88 LYS A C 1
ATOM 706 O O . LYS A 1 88 ? 3.469 -0.235 -7.834 1.00 83.62 88 LYS A O 1
ATOM 711 N N . ARG A 1 89 ? 3.998 1.937 -7.678 1.00 82.38 89 ARG A N 1
ATOM 712 C CA . ARG A 1 89 ? 5.171 1.866 -8.564 1.00 82.38 89 ARG A CA 1
ATOM 713 C C . ARG A 1 89 ? 6.309 1.062 -7.945 1.00 82.38 89 ARG A C 1
ATOM 715 O O . ARG A 1 89 ? 6.838 0.187 -8.623 1.00 82.38 89 ARG A O 1
ATOM 722 N N . LYS A 1 90 ? 6.679 1.368 -6.698 1.00 80.94 90 LYS A N 1
ATOM 723 C CA . LYS A 1 90 ? 7.800 0.730 -5.988 1.00 80.94 90 LYS A CA 1
ATOM 724 C C . LYS A 1 90 ? 7.555 -0.751 -5.729 1.00 80.94 90 LYS A C 1
ATOM 726 O O . LYS A 1 90 ? 8.462 -1.558 -5.887 1.00 80.94 90 LYS A O 1
ATOM 731 N N . GLU A 1 91 ? 6.320 -1.097 -5.396 1.00 74.69 91 GLU A N 1
ATOM 732 C CA . GLU A 1 91 ? 5.925 -2.468 -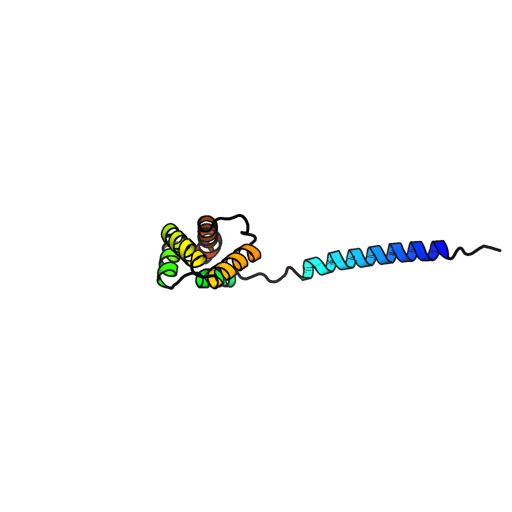5.083 1.00 74.69 91 GLU A CA 1
ATOM 733 C C . GLU A 1 91 ? 5.462 -3.262 -6.317 1.00 74.69 91 GLU A C 1
ATOM 735 O O . GLU A 1 91 ? 5.062 -4.414 -6.193 1.00 74.69 91 GLU A O 1
ATOM 740 N N . ALA A 1 92 ? 5.489 -2.657 -7.512 1.00 72.12 92 ALA A N 1
ATOM 741 C CA . ALA A 1 92 ? 4.928 -3.223 -8.744 1.00 72.12 92 ALA A CA 1
ATOM 742 C C . ALA A 1 92 ? 3.435 -3.625 -8.631 1.00 72.12 92 ALA A C 1
ATOM 744 O O . ALA A 1 92 ? 2.942 -4.459 -9.387 1.00 72.12 92 ALA A O 1
ATOM 745 N N . ILE A 1 93 ? 2.681 -2.954 -7.752 1.00 70.12 93 ILE A N 1
ATOM 746 C CA . ILE A 1 93 ? 1.246 -3.158 -7.473 1.00 70.12 93 ILE A CA 1
ATOM 747 C C . ILE A 1 93 ? 0.356 -2.380 -8.482 1.00 70.12 93 ILE A C 1
ATOM 749 O O . ILE A 1 93 ? -0.840 -2.190 -8.293 1.00 70.12 93 ILE A O 1
ATOM 753 N N . LYS A 1 94 ? 0.908 -1.901 -9.605 1.00 58.91 94 LYS A N 1
ATOM 754 C CA . LYS A 1 94 ? 0.239 -0.955 -10.527 1.00 58.91 94 LYS A CA 1
ATOM 755 C C . LYS A 1 94 ? -1.159 -1.361 -11.026 1.00 58.91 94 LYS A C 1
ATOM 757 O O . LYS A 1 94 ? -1.923 -0.467 -11.379 1.00 58.91 94 LYS A O 1
ATOM 762 N N . LEU A 1 95 ? -1.490 -2.654 -11.050 1.00 58.81 95 LEU A N 1
ATOM 763 C CA . LEU A 1 95 ? -2.769 -3.184 -11.547 1.00 58.81 95 LEU A CA 1
ATOM 764 C C . LEU A 1 95 ? -3.825 -3.435 -10.458 1.00 58.81 95 LEU A C 1
ATOM 766 O O . LEU A 1 95 ? -4.918 -3.899 -10.769 1.00 58.81 95 LEU A O 1
ATOM 770 N N . PHE A 1 96 ? -3.523 -3.151 -9.193 1.00 72.25 96 PHE A N 1
ATOM 771 C CA . PHE A 1 96 ? -4.407 -3.487 -8.083 1.00 72.25 96 PHE A CA 1
ATOM 772 C C . PHE A 1 96 ? -5.281 -2.304 -7.650 1.00 72.25 96 PHE A C 1
ATOM 774 O O . PHE A 1 96 ? -4.865 -1.142 -7.687 1.00 72.25 96 PHE A O 1
ATOM 781 N N . SER A 1 97 ? -6.504 -2.627 -7.223 1.00 87.75 97 SER A N 1
ATOM 782 C CA . SER A 1 97 ? -7.431 -1.685 -6.585 1.00 87.75 97 SER A CA 1
ATOM 783 C C . SER A 1 97 ? -6.910 -1.219 -5.214 1.00 87.75 97 SER A C 1
ATOM 785 O O . SER A 1 97 ? -5.956 -1.791 -4.674 1.00 87.75 97 SER A O 1
ATOM 787 N N . VAL A 1 98 ? -7.553 -0.206 -4.621 1.00 88.12 98 VAL A N 1
ATOM 788 C CA . VAL A 1 98 ? -7.283 0.222 -3.234 1.00 88.12 98 VAL A CA 1
ATOM 789 C C . VAL A 1 98 ? -7.435 -0.961 -2.277 1.00 88.12 98 VAL A C 1
ATOM 791 O O . VAL A 1 98 ? -6.489 -1.281 -1.562 1.00 88.12 98 VAL A O 1
ATOM 794 N N . ALA A 1 99 ? -8.555 -1.687 -2.362 1.00 89.56 99 ALA A N 1
ATOM 795 C CA . ALA A 1 99 ? -8.830 -2.873 -1.550 1.00 89.56 99 ALA A CA 1
ATOM 796 C C . ALA A 1 99 ? -7.724 -3.933 -1.673 1.00 89.56 99 ALA A C 1
ATOM 798 O O . ALA A 1 99 ? -7.192 -4.437 -0.687 1.00 89.56 99 ALA A O 1
ATOM 799 N N . SER A 1 100 ? -7.318 -4.230 -2.908 1.00 88.06 100 SER A N 1
ATOM 800 C CA . SER A 1 100 ? -6.254 -5.195 -3.190 1.00 88.06 100 SER A CA 1
ATOM 801 C C . SER A 1 100 ? -4.895 -4.741 -2.647 1.00 88.06 100 SER A C 1
ATOM 803 O O . SER A 1 100 ? -4.110 -5.567 -2.191 1.00 88.06 100 SER A O 1
ATOM 805 N N . THR A 1 101 ? -4.618 -3.435 -2.663 1.00 88.25 101 THR A N 1
ATOM 806 C CA . THR A 1 101 ? -3.388 -2.865 -2.098 1.00 88.25 101 THR A CA 1
ATOM 807 C C . THR A 1 101 ? -3.387 -2.987 -0.575 1.00 88.25 101 THR A C 1
ATOM 809 O O . THR A 1 101 ? -2.407 -3.463 -0.008 1.00 88.25 101 THR A O 1
ATOM 812 N N . VAL A 1 102 ? -4.497 -2.647 0.088 1.00 90.25 102 VAL A N 1
ATOM 813 C CA . VAL A 1 102 ? -4.663 -2.803 1.544 1.00 90.25 102 VAL A CA 1
ATOM 814 C C . VAL A 1 102 ? -4.475 -4.270 1.951 1.00 90.25 102 VAL A C 1
ATOM 816 O O . VAL A 1 102 ? -3.660 -4.572 2.824 1.00 90.25 102 VAL A O 1
ATOM 819 N N . ALA A 1 103 ? -5.146 -5.195 1.259 1.00 90.31 103 ALA A N 1
ATOM 820 C CA . ALA A 1 103 ? -5.027 -6.629 1.513 1.00 90.31 103 ALA A CA 1
ATOM 821 C C . ALA A 1 103 ? -3.604 -7.157 1.280 1.00 90.31 103 ALA A C 1
ATOM 823 O O . ALA A 1 103 ? -3.115 -7.985 2.052 1.00 90.31 103 ALA A O 1
ATOM 824 N N . TYR A 1 104 ? -2.913 -6.675 0.243 1.00 87.69 104 TYR A N 1
ATOM 825 C CA . TYR A 1 104 ? -1.522 -7.040 -0.006 1.00 87.69 104 TYR A CA 1
ATOM 826 C C . TYR A 1 104 ? -0.624 -6.610 1.157 1.00 87.69 104 TYR A C 1
ATOM 828 O O . TYR A 1 104 ? 0.139 -7.423 1.678 1.00 87.69 104 TYR A O 1
ATOM 836 N N . PHE A 1 105 ? -0.751 -5.363 1.617 1.00 88.31 105 PHE A N 1
ATOM 837 C CA . PHE A 1 105 ? 0.062 -4.861 2.722 1.00 88.31 105 PHE A CA 1
ATOM 838 C C . PHE A 1 105 ? -0.197 -5.606 4.032 1.00 88.31 105 PHE A C 1
ATOM 840 O O . PHE A 1 105 ? 0.752 -5.933 4.751 1.00 88.31 105 PHE A O 1
ATOM 847 N N . TYR A 1 106 ? -1.456 -5.940 4.309 1.00 89.38 106 TYR A N 1
ATOM 848 C CA . TYR A 1 106 ? -1.818 -6.705 5.496 1.00 89.38 106 TYR A CA 1
ATOM 849 C C . TYR A 1 106 ? -1.197 -8.111 5.478 1.00 89.38 106 TYR A C 1
ATOM 851 O O . TYR A 1 106 ? -0.457 -8.491 6.386 1.00 89.38 106 TYR A O 1
ATOM 859 N N . ASN A 1 107 ? -1.416 -8.860 4.395 1.00 87.31 107 ASN A N 1
ATOM 860 C CA . ASN A 1 107 ? -0.999 -10.260 4.308 1.00 87.31 107 ASN A CA 1
ATOM 861 C C . ASN A 1 107 ? 0.511 -10.443 4.105 1.00 87.31 107 ASN A C 1
ATOM 863 O O . ASN A 1 107 ? 1.097 -11.408 4.599 1.00 87.31 107 ASN A O 1
ATOM 867 N N . HIS A 1 108 ? 1.160 -9.542 3.364 1.00 83.00 108 HIS A N 1
ATOM 868 C CA . HIS A 1 108 ? 2.557 -9.721 2.964 1.00 83.00 108 HIS A CA 1
ATOM 869 C C . HIS A 1 108 ? 3.554 -8.959 3.833 1.00 83.00 108 HIS A C 1
ATOM 871 O O . HIS A 1 108 ? 4.706 -9.390 3.901 1.00 83.00 108 HIS A O 1
ATOM 877 N N . PHE A 1 109 ? 3.139 -7.887 4.514 1.00 82.25 109 PHE A N 1
ATOM 878 C CA . PHE A 1 109 ? 4.036 -7.103 5.364 1.00 82.25 109 PHE A CA 1
ATOM 879 C C . PHE A 1 109 ? 3.613 -7.100 6.829 1.00 82.25 109 PHE A C 1
ATOM 881 O O . PHE A 1 109 ? 4.453 -7.373 7.681 1.00 82.25 109 PHE A O 1
ATOM 888 N N . TYR A 1 110 ? 2.340 -6.860 7.151 1.00 85.50 110 TYR A N 1
ATOM 889 C CA . TYR A 1 110 ? 1.914 -6.788 8.552 1.00 85.50 110 TYR A CA 1
ATOM 890 C C . TYR A 1 110 ? 1.929 -8.157 9.247 1.00 85.50 110 TYR A C 1
ATOM 892 O O . TYR A 1 110 ? 2.667 -8.334 10.212 1.00 85.50 110 TYR A O 1
ATOM 900 N N . LEU A 1 111 ? 1.213 -9.160 8.722 1.00 83.94 111 LEU A N 1
ATOM 901 C CA . LEU A 1 111 ? 1.177 -10.500 9.330 1.00 83.94 111 LEU A CA 1
ATOM 902 C C . LEU A 1 111 ? 2.564 -11.156 9.420 1.00 83.94 111 LEU A C 1
ATOM 904 O O . LEU A 1 111 ? 2.849 -11.864 10.379 1.00 83.94 111 LEU A O 1
ATOM 908 N N . LYS A 1 112 ? 3.452 -10.891 8.453 1.00 73.69 112 LYS A N 1
ATOM 909 C CA . LYS A 1 112 ? 4.825 -11.428 8.450 1.00 73.69 112 LYS A CA 1
ATOM 910 C C . LYS A 1 112 ? 5.780 -10.727 9.419 1.00 73.69 112 LYS A C 1
ATOM 912 O O . LYS A 1 112 ? 6.855 -11.260 9.675 1.00 73.69 112 LYS A O 1
ATOM 917 N N . THR A 1 113 ? 5.436 -9.532 9.900 1.00 70.75 113 THR A N 1
ATOM 918 C CA . THR A 1 113 ? 6.264 -8.757 10.842 1.00 70.75 113 THR A CA 1
ATOM 919 C C . THR A 1 113 ? 5.773 -8.839 12.281 1.00 70.75 113 THR A C 1
ATOM 921 O O . THR A 1 113 ? 6.490 -8.398 13.179 1.00 70.75 113 THR A O 1
ATOM 924 N N . GLN A 1 114 ? 4.598 -9.428 12.525 1.00 68.31 114 GLN A N 1
ATOM 925 C CA . GLN A 1 114 ? 4.195 -9.777 13.880 1.00 68.31 114 GLN A CA 1
ATOM 926 C C . GLN A 1 114 ? 5.147 -10.848 14.426 1.00 68.31 114 GLN A C 1
ATOM 928 O O . GLN A 1 114 ? 5.417 -11.828 13.724 1.00 68.31 114 GLN A O 1
ATOM 933 N N . PRO A 1 115 ? 5.664 -10.699 15.657 1.00 58.38 115 PRO A N 1
ATOM 934 C CA . PRO A 1 115 ? 6.326 -11.809 16.313 1.00 58.38 115 PRO A CA 1
ATOM 935 C C . PRO A 1 115 ? 5.306 -12.945 16.391 1.00 58.38 115 PRO A C 1
ATOM 937 O O . PRO A 1 115 ? 4.243 -12.794 16.994 1.00 58.38 115 PRO A O 1
ATOM 940 N N . THR A 1 116 ? 5.604 -14.071 15.745 1.00 50.16 116 THR A N 1
ATOM 941 C CA . THR A 1 116 ? 4.922 -15.332 16.024 1.00 50.16 116 THR A CA 1
ATOM 942 C C . THR A 1 116 ? 5.149 -15.621 17.498 1.00 50.16 116 THR A C 1
ATOM 944 O O . THR A 1 116 ? 6.190 -16.153 17.879 1.00 50.16 116 THR A O 1
ATOM 947 N N . ASN A 1 117 ? 4.200 -15.220 18.339 1.00 47.75 117 ASN A N 1
ATOM 948 C CA . ASN A 1 117 ? 4.064 -15.782 19.666 1.00 47.75 117 ASN A CA 1
ATOM 949 C C . ASN A 1 117 ? 3.620 -17.225 19.446 1.00 47.75 117 ASN A C 1
ATOM 951 O O . ASN A 1 117 ? 2.432 -17.527 19.369 1.00 47.75 117 ASN A O 1
ATOM 955 N N . THR A 1 118 ? 4.607 -18.090 19.236 1.00 41.69 118 THR A N 1
ATOM 956 C CA . THR A 1 118 ? 4.460 -19.531 19.342 1.00 41.69 118 THR A CA 1
ATOM 957 C C . THR A 1 118 ? 4.038 -19.818 20.779 1.00 41.69 118 THR A C 1
ATOM 959 O O . THR A 1 118 ? 4.847 -19.710 21.695 1.00 41.69 118 THR A O 1
ATOM 962 N N . GLU A 1 119 ? 2.731 -20.013 20.932 1.00 49.81 119 GLU A N 1
ATOM 963 C CA . GLU A 1 119 ? 2.021 -20.895 21.865 1.00 49.81 119 GLU A CA 1
ATOM 964 C C . GLU A 1 119 ? 2.740 -21.246 23.185 1.00 49.81 119 GLU A C 1
ATOM 966 O O . GLU A 1 119 ? 3.762 -21.935 23.207 1.00 49.81 119 GLU A O 1
ATOM 971 N N . SER A 1 120 ? 2.132 -20.798 24.294 1.00 35.12 12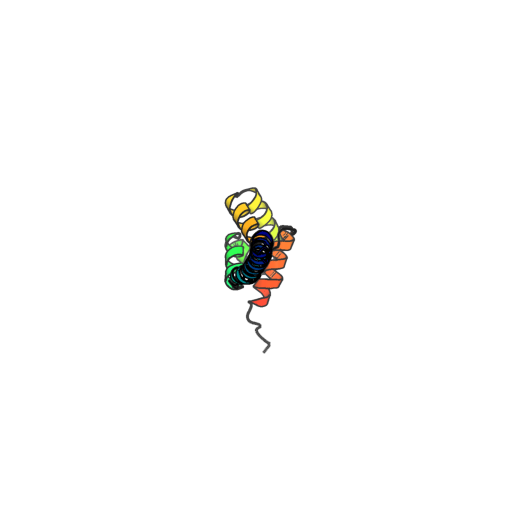0 SER A N 1
ATOM 972 C CA . SER A 1 120 ? 2.156 -21.505 25.585 1.00 35.12 120 SER A CA 1
ATOM 973 C C . SER A 1 120 ? 1.194 -22.686 25.565 1.00 35.12 120 SER A C 1
ATOM 975 O O . SER A 1 120 ? 0.150 -22.558 24.886 1.00 35.12 120 SER A O 1
#